Protein AF-A0A5C7RQN5-F1 (afdb_monomer_lite)

Sequence (97 aa):
QIYSSEEMHKMGIIDVLVPKGQGEAAVEEIIRKQQRSPHAHLALNAVRNIAQPVGYNELMGITEVWVDTALALGEKSIRTMERIVKAQERSSHSAAA

Structure (mmCIF, N/CA/C/O backbone):
data_AF-A0A5C7RQN5-F1
#
_entry.id   AF-A0A5C7RQN5-F1
#
loop_
_atom_site.group_PDB
_atom_site.id
_atom_site.type_symbol
_atom_site.label_atom_id
_atom_site.label_alt_id
_atom_site.label_comp_id
_atom_site.label_asym_id
_atom_site.label_entity_id
_atom_site.label_seq_id
_atom_site.pdbx_PDB_ins_code
_atom_site.Cartn_x
_atom_site.Cartn_y
_atom_site.Cartn_z
_atom_site.occupancy
_atom_site.B_iso_or_equiv
_atom_site.auth_seq_id
_atom_site.auth_comp_id
_atom_site.auth_asym_id
_atom_site.auth_atom_id
_atom_site.pdbx_PDB_model_num
ATOM 1 N N . GLN A 1 1 ? -10.420 5.702 -11.865 1.00 80.06 1 GLN A N 1
ATOM 2 C CA . GLN A 1 1 ? -11.476 5.927 -10.857 1.00 80.06 1 GLN A CA 1
ATOM 3 C C . GLN A 1 1 ? -10.860 5.709 -9.486 1.00 80.06 1 GLN A C 1
ATOM 5 O O . GLN A 1 1 ? -10.024 4.823 -9.369 1.00 80.06 1 GLN A O 1
ATOM 10 N N . ILE A 1 2 ? -11.197 6.542 -8.502 1.00 93.19 2 ILE A N 1
ATOM 11 C CA . ILE A 1 2 ? -10.802 6.333 -7.101 1.00 93.19 2 ILE A CA 1
ATOM 12 C C . ILE A 1 2 ? -11.982 5.642 -6.413 1.00 93.19 2 ILE A C 1
ATOM 14 O O . ILE A 1 2 ? -13.112 6.084 -6.607 1.00 93.19 2 ILE A O 1
ATOM 18 N N . TYR A 1 3 ? -11.714 4.566 -5.673 1.00 95.81 3 TYR A N 1
ATOM 19 C CA . TYR A 1 3 ? -12.730 3.785 -4.961 1.00 95.81 3 TYR A CA 1
ATOM 20 C C . TYR A 1 3 ? -12.850 4.233 -3.502 1.00 95.81 3 TYR A C 1
ATOM 22 O O . TYR A 1 3 ? -11.857 4.644 -2.895 1.00 95.81 3 TYR A O 1
ATOM 30 N N . SER A 1 4 ? -14.054 4.144 -2.937 1.00 97.06 4 SER A N 1
ATOM 31 C CA . SER A 1 4 ? -14.282 4.361 -1.506 1.00 97.06 4 SER A CA 1
ATOM 32 C C . SER A 1 4 ? -13.800 3.164 -0.674 1.00 97.06 4 SER A C 1
ATOM 34 O O . SER A 1 4 ? -13.628 2.052 -1.181 1.00 97.06 4 SER A O 1
ATOM 36 N N . SER A 1 5 ? -13.621 3.364 0.633 1.00 96.56 5 SER A N 1
ATOM 37 C CA . SER A 1 5 ? -13.282 2.288 1.573 1.00 96.56 5 SER A CA 1
ATOM 38 C C . SER A 1 5 ? -14.321 1.159 1.568 1.00 96.56 5 SER A C 1
ATOM 40 O O . SER A 1 5 ? -13.971 -0.019 1.618 1.00 96.56 5 SER A O 1
ATOM 42 N N . GLU A 1 6 ? -15.600 1.506 1.434 1.00 97.50 6 GLU A N 1
ATOM 43 C CA . GLU A 1 6 ? -16.726 0.571 1.352 1.00 97.50 6 GLU A CA 1
ATOM 44 C C . GLU A 1 6 ? -16.688 -0.255 0.067 1.00 97.50 6 GLU A C 1
ATOM 46 O O . GLU A 1 6 ? -17.001 -1.446 0.087 1.00 97.50 6 GLU A O 1
ATOM 51 N N . GLU A 1 7 ? -16.299 0.358 -1.050 1.00 97.88 7 GLU A N 1
ATOM 52 C CA . GLU A 1 7 ? -16.125 -0.340 -2.324 1.00 97.88 7 GLU A CA 1
ATOM 53 C C . GLU A 1 7 ? -14.940 -1.308 -2.261 1.00 97.88 7 GLU A C 1
ATOM 55 O O . GLU A 1 7 ? -15.087 -2.478 -2.610 1.00 97.88 7 GLU A O 1
ATOM 60 N N . MET A 1 8 ? -13.796 -0.867 -1.730 1.00 97.62 8 MET A N 1
ATOM 61 C CA . MET A 1 8 ? -12.609 -1.718 -1.578 1.00 97.62 8 MET A CA 1
ATOM 62 C C . MET A 1 8 ? -12.851 -2.898 -0.626 1.00 97.62 8 MET A C 1
ATOM 64 O O . MET A 1 8 ? -12.359 -3.998 -0.879 1.00 97.62 8 MET A O 1
ATOM 68 N N . HIS A 1 9 ? -13.650 -2.708 0.426 1.00 97.62 9 HIS A N 1
ATOM 69 C CA . HIS A 1 9 ? -14.075 -3.798 1.305 1.00 97.62 9 HIS A CA 1
ATOM 70 C C . HIS A 1 9 ? -14.975 -4.805 0.579 1.00 97.62 9 HIS A C 1
ATOM 72 O O . HIS A 1 9 ? -14.762 -6.009 0.680 1.00 97.62 9 HIS A O 1
ATOM 78 N N . LYS A 1 10 ? -15.940 -4.339 -0.228 1.00 97.75 10 LYS A N 1
ATOM 79 C CA . LYS A 1 10 ? -16.773 -5.231 -1.061 1.00 97.75 10 LYS A CA 1
ATOM 80 C C . LYS A 1 10 ? -15.950 -6.037 -2.071 1.00 97.75 10 LYS A C 1
ATOM 82 O O . LYS A 1 10 ? -16.343 -7.148 -2.407 1.00 97.75 10 LYS A O 1
ATOM 87 N N . MET A 1 11 ? -14.828 -5.494 -2.543 1.00 97.44 11 MET A N 1
ATOM 88 C CA . MET A 1 11 ? -13.895 -6.177 -3.448 1.00 97.44 11 MET A CA 1
ATOM 89 C C . MET A 1 11 ? -12.948 -7.158 -2.736 1.00 97.44 11 MET A C 1
ATOM 91 O O . MET A 1 11 ? -12.201 -7.860 -3.410 1.00 97.44 11 MET A O 1
ATOM 95 N N . GLY A 1 12 ? -12.947 -7.202 -1.399 1.00 96.38 12 GLY A N 1
ATOM 96 C CA . GLY A 1 12 ? -12.022 -8.027 -0.618 1.00 96.38 12 GLY A CA 1
ATOM 97 C C . GLY A 1 12 ? -10.593 -7.477 -0.543 1.00 96.38 12 GLY A C 1
ATOM 98 O O . GLY A 1 12 ? -9.680 -8.218 -0.201 1.00 96.38 12 GLY A O 1
ATOM 99 N N . ILE A 1 13 ? -10.384 -6.196 -0.873 1.00 96.94 13 ILE A N 1
ATOM 100 C CA . ILE A 1 13 ? -9.077 -5.524 -0.751 1.00 96.94 13 ILE A CA 1
ATOM 101 C C . ILE A 1 13 ? -8.856 -4.991 0.673 1.00 96.94 13 ILE A C 1
ATOM 103 O O . ILE A 1 13 ? -7.722 -4.906 1.133 1.00 96.94 13 ILE A O 1
ATOM 107 N N . ILE A 1 14 ? -9.936 -4.626 1.370 1.00 97.06 14 ILE A N 1
ATOM 108 C CA . ILE A 1 14 ? -9.922 -4.214 2.779 1.00 97.06 14 ILE A CA 1
ATOM 109 C C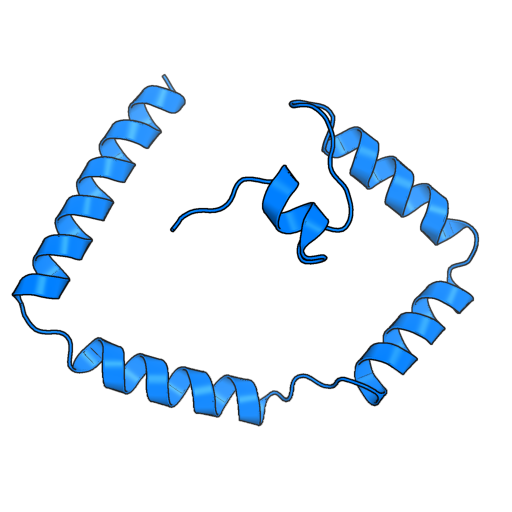 . ILE A 1 14 ? -10.690 -5.255 3.593 1.00 97.06 14 ILE A C 1
ATOM 111 O O . ILE A 1 14 ? -11.850 -5.522 3.292 1.00 97.06 14 ILE A O 1
ATOM 115 N N . ASP A 1 15 ? -10.076 -5.790 4.647 1.00 95.81 15 ASP A N 1
ATOM 116 C CA . ASP A 1 15 ? -10.696 -6.816 5.498 1.00 95.81 15 ASP A CA 1
ATOM 117 C C . ASP A 1 15 ? -11.630 -6.243 6.578 1.00 95.81 15 ASP A C 1
ATOM 119 O O . ASP A 1 15 ? -12.576 -6.905 7.002 1.00 95.81 15 ASP A O 1
ATOM 123 N N . VAL A 1 16 ? -11.353 -5.030 7.074 1.00 97.00 16 VAL A N 1
ATOM 124 C CA . VAL A 1 16 ? -12.078 -4.424 8.203 1.00 97.00 16 VAL A CA 1
ATOM 125 C C . VAL A 1 16 ? -12.311 -2.937 7.956 1.00 97.00 16 VAL A C 1
ATOM 127 O O . VAL A 1 16 ? -11.375 -2.185 7.695 1.00 97.00 16 VAL A O 1
ATOM 130 N N . LEU A 1 17 ? -13.565 -2.503 8.096 1.00 97.44 17 LEU A N 1
ATOM 131 C CA . LEU A 1 17 ? -13.966 -1.097 8.082 1.00 97.44 17 LEU A CA 1
ATOM 132 C C . LEU A 1 17 ? -14.439 -0.659 9.458 1.00 97.44 17 LEU A C 1
ATOM 134 O O . LEU A 1 17 ? -15.225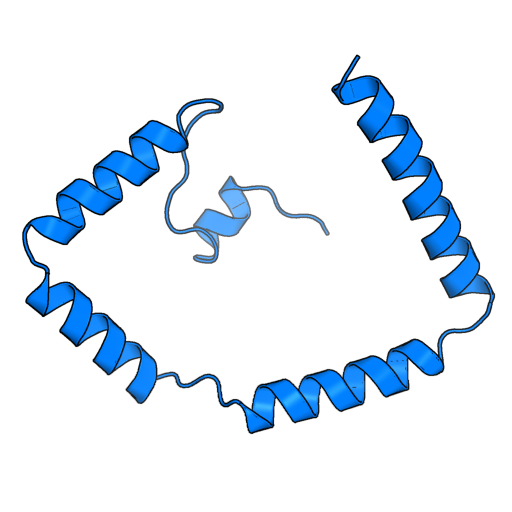 -1.355 10.100 1.00 97.44 17 LEU A O 1
ATOM 138 N N . VAL A 1 18 ? -14.006 0.528 9.877 1.00 97.69 18 VAL A N 1
ATOM 139 C CA . VAL A 1 18 ? -14.428 1.138 11.139 1.00 97.69 18 VAL A CA 1
ATOM 140 C C . VAL A 1 18 ? -14.710 2.630 10.970 1.00 97.69 18 VAL A C 1
ATOM 142 O O . VAL A 1 18 ? -14.168 3.258 10.057 1.00 97.69 18 VAL A O 1
ATOM 145 N N . PRO A 1 19 ? -15.544 3.225 11.843 1.00 97.19 19 PRO A N 1
ATOM 146 C CA . PRO A 1 19 ? -15.750 4.667 11.859 1.00 97.19 19 PRO A CA 1
ATOM 147 C C . PRO A 1 19 ? -14.447 5.447 12.077 1.00 97.19 19 PRO A C 1
ATOM 149 O O . PRO A 1 19 ? -13.487 4.955 12.679 1.00 97.19 19 PRO A O 1
ATOM 152 N N . LYS A 1 20 ? -14.435 6.712 11.640 1.00 95.81 20 LYS A N 1
ATOM 153 C CA . LYS A 1 20 ? -13.308 7.625 11.880 1.00 95.81 20 LYS A CA 1
ATOM 154 C C . LYS A 1 20 ? -12.992 7.699 13.378 1.00 95.81 20 LYS A C 1
ATOM 156 O O . LYS A 1 20 ? -13.894 7.858 14.194 1.00 95.81 20 LYS A O 1
ATOM 161 N N . GLY A 1 21 ? -11.709 7.584 13.717 1.00 96.94 21 GLY A N 1
ATOM 162 C CA . GLY A 1 21 ? -11.221 7.599 15.100 1.00 96.94 21 GLY A CA 1
ATOM 163 C C . GLY A 1 21 ? -11.213 6.241 15.811 1.00 96.94 21 GLY A C 1
ATOM 164 O O . GLY A 1 21 ? -10.685 6.162 16.910 1.00 96.94 21 GLY A O 1
ATOM 165 N N . GLN A 1 22 ? -11.734 5.164 15.207 1.00 97.94 22 GLN A N 1
ATOM 166 C CA . GLN A 1 22 ? -11.773 3.832 15.839 1.00 97.94 22 GLN A CA 1
ATOM 167 C C . GLN A 1 22 ? -10.691 2.860 15.335 1.00 97.94 22 GLN A C 1
ATOM 169 O O . GLN A 1 22 ? -10.711 1.683 15.685 1.00 97.94 22 GLN A O 1
ATOM 174 N N . GLY A 1 23 ? -9.748 3.333 14.513 1.00 97.56 23 GLY A N 1
ATOM 175 C CA . GLY A 1 23 ? -8.707 2.489 13.913 1.00 97.56 23 GLY A CA 1
ATOM 176 C C . GLY A 1 23 ? -7.820 1.792 14.946 1.00 97.56 23 GLY A C 1
ATOM 177 O O . GLY A 1 23 ? -7.592 0.593 14.840 1.00 97.56 23 GLY A O 1
ATOM 178 N N . GLU A 1 24 ? -7.378 2.520 15.971 1.00 98.25 24 GLU A N 1
ATOM 179 C CA . GLU A 1 24 ? -6.507 1.988 17.025 1.00 98.25 24 GLU A CA 1
ATOM 180 C C . GLU A 1 24 ? -7.190 0.865 17.815 1.00 98.25 24 GLU A C 1
ATOM 182 O O . GLU A 1 24 ? -6.693 -0.258 17.841 1.00 98.25 24 GLU A O 1
ATOM 187 N N . ALA A 1 25 ? -8.395 1.119 18.335 1.00 98.19 25 ALA A N 1
ATOM 188 C CA . ALA A 1 25 ? -9.175 0.118 19.063 1.00 98.19 25 ALA A CA 1
ATOM 189 C C . ALA A 1 25 ? -9.470 -1.137 18.216 1.00 98.19 25 ALA A C 1
ATOM 191 O O . ALA A 1 25 ? -9.475 -2.260 18.723 1.00 98.19 25 ALA A O 1
ATOM 192 N N . ALA A 1 26 ? -9.698 -0.970 16.909 1.00 98.12 26 ALA A N 1
ATOM 193 C CA . ALA A 1 26 ? -9.910 -2.091 15.997 1.00 98.12 26 ALA A CA 1
ATOM 194 C C . ALA A 1 26 ? -8.648 -2.951 15.833 1.00 98.12 26 ALA A C 1
ATOM 196 O O . ALA A 1 26 ? -8.733 -4.181 15.846 1.00 98.12 26 ALA A O 1
ATOM 197 N N . VAL A 1 27 ? -7.480 -2.314 15.711 1.00 97.75 27 VAL A N 1
ATOM 198 C CA . VAL A 1 27 ? -6.182 -2.999 15.635 1.00 97.75 27 VAL A CA 1
ATOM 199 C C . VAL A 1 27 ? -5.881 -3.737 16.939 1.00 97.75 27 VAL A C 1
ATOM 201 O O . VAL A 1 27 ? -5.516 -4.914 16.893 1.00 97.75 27 VAL A O 1
ATOM 204 N N . GLU A 1 28 ? -6.096 -3.103 18.093 1.00 98.00 28 GLU A N 1
ATOM 205 C CA . GLU A 1 28 ? -5.932 -3.744 19.405 1.00 98.00 28 GLU A CA 1
ATOM 206 C C . GLU A 1 28 ? -6.804 -4.997 19.539 1.00 98.00 28 GLU A C 1
ATOM 208 O O . GLU A 1 28 ? -6.332 -6.054 19.970 1.00 98.00 28 GLU A O 1
ATOM 213 N N . GLU A 1 29 ? -8.064 -4.920 19.106 1.00 96.81 29 GLU A N 1
ATOM 214 C CA . GLU A 1 29 ? -8.973 -6.062 19.145 1.00 96.81 29 GLU A CA 1
ATOM 215 C C . GLU A 1 29 ? -8.512 -7.203 18.228 1.00 96.81 29 GLU A C 1
ATOM 217 O O . GLU A 1 29 ? -8.627 -8.376 18.598 1.00 96.81 29 GLU A O 1
ATOM 222 N N . ILE A 1 30 ? -7.970 -6.889 17.047 1.00 95.69 30 ILE A N 1
ATOM 223 C CA . ILE A 1 30 ? -7.401 -7.889 16.133 1.00 95.69 30 ILE A CA 1
ATOM 224 C C . ILE A 1 30 ? -6.212 -8.591 16.792 1.00 95.69 30 ILE A C 1
ATOM 226 O O . ILE A 1 30 ? -6.174 -9.824 16.809 1.00 95.69 30 ILE A O 1
ATOM 230 N N . ILE A 1 31 ? -5.282 -7.836 17.382 1.00 95.50 31 ILE A N 1
ATOM 231 C CA . ILE A 1 31 ? -4.117 -8.393 18.083 1.00 95.50 31 ILE A CA 1
ATOM 232 C C . ILE A 1 31 ? -4.577 -9.314 19.216 1.00 95.50 31 ILE A C 1
ATOM 234 O O . ILE A 1 31 ? -4.150 -10.470 19.289 1.00 95.50 31 ILE A O 1
ATOM 238 N N . ARG A 1 32 ? -5.508 -8.845 20.056 1.00 95.88 32 ARG A N 1
ATOM 239 C CA . ARG A 1 32 ? -6.057 -9.620 21.176 1.00 95.88 32 ARG A CA 1
ATOM 240 C C . ARG A 1 32 ? -6.701 -10.922 20.708 1.00 95.88 32 ARG A C 1
ATOM 242 O O . ARG A 1 32 ? -6.510 -11.956 21.343 1.00 95.88 32 ARG A O 1
ATOM 249 N N . LYS A 1 33 ? -7.449 -10.900 19.599 1.00 92.56 33 LYS A N 1
ATOM 250 C CA . LYS A 1 33 ? -8.044 -12.108 19.001 1.00 92.56 33 LYS A CA 1
ATOM 251 C C . LYS A 1 33 ? -6.972 -13.078 18.511 1.00 92.56 33 LYS A C 1
ATOM 253 O O . LYS A 1 33 ? -7.063 -14.264 18.823 1.00 92.56 33 LYS A O 1
ATOM 258 N N . GLN A 1 34 ? -5.955 -12.587 17.803 1.00 93.38 34 GLN A N 1
ATOM 259 C CA . GLN A 1 34 ? -4.897 -13.432 17.245 1.00 93.38 34 GLN A CA 1
ATOM 260 C C . GLN A 1 34 ? -4.046 -14.106 18.326 1.00 93.38 34 GLN A C 1
ATOM 262 O O . GLN A 1 34 ? -3.700 -15.284 18.214 1.00 93.38 34 GLN A O 1
ATOM 267 N N . GLN A 1 35 ? -3.779 -13.404 19.427 1.00 93.31 35 GLN A N 1
ATOM 268 C CA . GLN A 1 35 ? -3.029 -13.942 20.566 1.00 93.31 35 GLN A CA 1
ATOM 269 C C . GLN A 1 35 ? -3.722 -15.124 21.261 1.00 93.31 35 GLN A C 1
ATOM 271 O O . GLN A 1 35 ? -3.062 -15.876 21.974 1.00 93.31 35 GLN A O 1
ATOM 276 N N . ARG A 1 36 ? -5.027 -15.344 21.041 1.00 94.62 36 ARG A N 1
ATOM 277 C CA . ARG A 1 36 ? -5.747 -16.509 21.590 1.00 94.62 36 ARG A CA 1
ATOM 278 C C . ARG A 1 36 ? -5.423 -17.811 20.851 1.00 94.62 36 ARG A C 1
ATOM 280 O O . ARG A 1 36 ? -5.670 -18.878 21.404 1.00 94.62 36 ARG A O 1
ATOM 287 N N . SER A 1 37 ? -4.899 -17.747 19.623 1.00 93.81 37 SER A N 1
ATOM 288 C CA . SER A 1 37 ? -4.521 -18.932 18.837 1.00 93.81 37 SER A CA 1
ATOM 289 C C . SER A 1 37 ? -3.266 -18.687 17.979 1.00 93.81 37 SER A C 1
ATOM 291 O O . SER A 1 37 ? -3.312 -18.746 16.747 1.00 93.81 37 SER A O 1
ATOM 293 N N . PRO A 1 38 ? -2.110 -18.411 18.609 1.00 92.31 38 PRO A N 1
ATOM 294 C CA . PRO A 1 38 ? -0.912 -17.966 17.897 1.00 92.31 38 PRO A CA 1
ATOM 295 C C . PRO A 1 38 ? -0.391 -19.021 16.912 1.00 92.31 38 PRO A C 1
ATOM 297 O O . PRO A 1 38 ? -0.005 -18.690 15.794 1.00 92.31 38 PRO A O 1
ATOM 300 N N . HIS A 1 39 ? -0.440 -20.304 17.280 1.00 95.56 39 HIS A N 1
ATOM 301 C CA . HIS A 1 39 ? 0.021 -21.388 16.410 1.00 95.56 39 HIS A CA 1
ATOM 302 C C . HIS A 1 39 ? -0.837 -21.545 15.149 1.00 95.56 39 HIS A C 1
ATOM 304 O O . HIS A 1 39 ? -0.285 -21.761 14.072 1.00 95.56 39 HIS A O 1
ATOM 310 N N . ALA A 1 40 ? -2.162 -21.389 15.252 1.00 94.81 40 ALA A N 1
ATOM 311 C CA . ALA A 1 40 ? -3.044 -21.460 14.088 1.00 94.81 40 ALA A CA 1
ATOM 312 C C . ALA A 1 40 ? -2.787 -20.293 13.124 1.00 94.81 40 ALA A C 1
ATOM 314 O O . ALA A 1 40 ? -2.698 -20.504 11.916 1.00 94.81 40 ALA A O 1
ATOM 315 N N . HIS A 1 41 ? -2.596 -19.079 13.650 1.00 92.69 41 HIS A N 1
ATOM 316 C CA . HIS A 1 41 ? -2.262 -17.914 12.828 1.00 92.69 41 HIS A CA 1
ATOM 317 C C . HIS A 1 41 ? -0.921 -18.071 12.108 1.00 92.69 41 HIS A C 1
ATOM 319 O O . HIS A 1 41 ? -0.839 -17.812 10.908 1.00 92.69 41 HIS A O 1
ATOM 325 N N . LEU A 1 42 ? 0.114 -18.554 12.801 1.00 94.38 42 LEU A N 1
ATOM 326 C CA . LEU A 1 42 ? 1.410 -18.833 12.179 1.00 94.38 42 LEU A CA 1
ATOM 327 C C . LEU A 1 42 ? 1.303 -19.907 11.090 1.00 94.38 42 LEU A C 1
ATOM 329 O O . LEU A 1 42 ? 1.860 -19.732 10.007 1.00 94.38 42 LEU A O 1
ATOM 333 N N . ALA A 1 43 ? 0.553 -20.983 11.344 1.00 96.44 43 ALA A N 1
ATOM 334 C CA . ALA A 1 43 ? 0.331 -22.040 10.362 1.00 96.44 43 ALA A CA 1
ATOM 335 C C . ALA A 1 43 ? -0.405 -21.521 9.116 1.00 96.44 43 ALA A C 1
ATOM 337 O O . ALA A 1 43 ? 0.027 -21.794 7.999 1.00 96.44 43 ALA A O 1
ATOM 338 N N . LEU A 1 44 ? -1.467 -20.725 9.283 1.00 94.06 44 LEU A N 1
ATOM 339 C CA . LEU A 1 44 ? -2.197 -20.126 8.160 1.00 94.06 44 LEU A CA 1
ATOM 340 C C . LEU A 1 44 ? -1.326 -19.164 7.344 1.00 94.06 44 LEU A C 1
ATOM 342 O O . LEU A 1 44 ? -1.391 -19.183 6.116 1.00 94.06 44 LEU A O 1
ATOM 346 N N . ASN A 1 45 ? -0.476 -18.369 7.999 1.00 92.88 45 ASN A N 1
ATOM 347 C CA . ASN A 1 45 ? 0.476 -17.500 7.305 1.00 92.88 45 ASN A CA 1
ATOM 348 C C . ASN A 1 45 ? 1.493 -18.316 6.493 1.00 92.88 45 ASN A C 1
ATOM 350 O O . ASN A 1 45 ? 1.761 -17.986 5.339 1.00 92.88 45 ASN A O 1
ATOM 354 N N . ALA A 1 46 ? 2.015 -19.412 7.056 1.00 95.31 46 ALA A N 1
ATOM 355 C CA . ALA A 1 46 ? 2.906 -20.318 6.334 1.00 95.31 46 ALA A CA 1
ATOM 356 C C . ALA A 1 46 ? 2.206 -20.957 5.122 1.00 95.31 46 ALA A C 1
ATOM 358 O O . ALA A 1 46 ? 2.765 -20.961 4.027 1.00 95.31 46 ALA A O 1
ATOM 359 N N . VAL A 1 47 ? 0.963 -21.424 5.284 1.00 96.69 47 VAL A N 1
ATOM 360 C CA . VAL A 1 47 ? 0.150 -21.967 4.183 1.00 96.69 47 VAL A CA 1
ATOM 361 C C . VAL A 1 47 ? -0.070 -20.921 3.090 1.00 96.69 47 VAL A C 1
ATOM 363 O O . VAL A 1 47 ? 0.111 -21.241 1.918 1.00 96.69 47 VAL A O 1
ATOM 366 N N . ARG A 1 48 ? -0.402 -19.671 3.442 1.00 93.69 48 ARG A N 1
ATOM 367 C CA . ARG A 1 48 ? -0.584 -18.583 2.466 1.00 93.69 48 ARG A CA 1
ATOM 368 C C . ARG A 1 48 ? 0.700 -18.314 1.679 1.00 93.69 48 ARG A C 1
ATOM 370 O O . ARG A 1 48 ? 0.635 -18.218 0.459 1.00 93.69 48 ARG A O 1
ATOM 377 N N . ASN A 1 49 ? 1.851 -18.281 2.350 1.00 92.69 49 ASN A N 1
ATOM 378 C CA . ASN A 1 49 ? 3.147 -18.077 1.696 1.00 92.69 49 ASN A CA 1
ATOM 379 C C . ASN A 1 49 ? 3.527 -19.219 0.740 1.00 92.69 49 ASN A C 1
ATOM 381 O O . ASN A 1 49 ? 4.238 -18.982 -0.229 1.00 92.69 49 ASN A O 1
ATOM 385 N N . ILE A 1 50 ? 3.067 -20.446 1.003 1.00 95.12 50 ILE A N 1
ATOM 386 C CA . ILE A 1 50 ? 3.298 -21.603 0.125 1.00 95.12 50 ILE A CA 1
ATOM 387 C C . ILE A 1 50 ? 2.313 -21.605 -1.050 1.00 95.12 50 ILE A C 1
ATOM 389 O O . ILE A 1 50 ? 2.704 -21.871 -2.182 1.00 95.12 50 ILE A O 1
ATOM 393 N N . ALA A 1 51 ? 1.033 -21.340 -0.785 1.00 96.25 51 ALA A N 1
ATOM 394 C CA . ALA A 1 51 ? -0.029 -21.432 -1.783 1.00 96.25 51 ALA A CA 1
ATOM 395 C C . ALA A 1 51 ? -0.040 -20.247 -2.760 1.00 96.25 51 ALA A C 1
ATOM 397 O O . ALA A 1 51 ? -0.442 -20.408 -3.910 1.00 96.25 51 ALA A O 1
ATOM 398 N N . GLN A 1 52 ? 0.357 -19.059 -2.297 1.00 91.69 52 GLN A N 1
ATOM 399 C CA . GLN A 1 52 ? 0.342 -17.809 -3.061 1.00 91.69 52 GLN A CA 1
ATOM 400 C C . GLN A 1 52 ? 1.610 -16.990 -2.769 1.00 91.69 52 GLN A C 1
ATOM 402 O O . GLN A 1 52 ? 1.536 -15.923 -2.152 1.00 91.69 52 GLN A O 1
ATOM 407 N N . PRO A 1 53 ? 2.792 -17.496 -3.155 1.00 92.81 53 PRO A N 1
ATOM 408 C CA . PRO A 1 53 ? 4.034 -16.772 -2.946 1.00 92.81 53 PRO A CA 1
ATOM 409 C C . PRO A 1 53 ? 4.087 -15.535 -3.845 1.00 92.81 53 PRO A C 1
ATOM 411 O O . PRO A 1 53 ? 3.760 -15.606 -5.026 1.00 92.81 53 PRO A O 1
ATOM 414 N N . VAL A 1 54 ? 4.579 -14.427 -3.294 1.00 93.81 54 VAL A N 1
ATOM 415 C CA . VAL A 1 54 ? 5.046 -13.275 -4.074 1.00 93.81 54 VAL A CA 1
ATOM 416 C C . VAL A 1 54 ? 6.570 -13.314 -4.044 1.00 93.81 54 VAL A C 1
ATOM 418 O O . VAL A 1 54 ? 7.181 -13.152 -2.984 1.00 93.81 54 VAL A O 1
ATOM 421 N N . GLY A 1 55 ? 7.186 -13.626 -5.184 1.00 94.62 55 GLY A N 1
ATOM 422 C CA . GLY A 1 55 ? 8.619 -13.911 -5.256 1.00 94.62 55 GLY A CA 1
ATOM 423 C C . GLY A 1 55 ? 9.477 -12.646 -5.283 1.00 94.62 55 GLY A C 1
ATOM 424 O O . GLY A 1 55 ? 9.135 -11.668 -5.937 1.00 94.62 55 GLY A O 1
ATOM 425 N N . TYR A 1 56 ? 10.653 -12.677 -4.650 1.00 96.12 56 TYR A N 1
ATOM 426 C CA . TYR A 1 56 ? 11.595 -11.550 -4.718 1.00 96.12 56 TYR A CA 1
ATOM 427 C C . TYR A 1 56 ? 11.997 -11.206 -6.162 1.00 96.12 56 TYR A C 1
ATOM 429 O O . TYR A 1 56 ? 11.943 -10.046 -6.553 1.00 96.12 56 TYR A O 1
ATOM 437 N N . ASN A 1 57 ? 12.350 -12.213 -6.970 1.00 97.50 57 ASN A N 1
ATOM 438 C CA . ASN A 1 57 ? 12.741 -12.003 -8.368 1.00 97.50 57 ASN A CA 1
ATOM 439 C C . ASN A 1 57 ? 11.583 -11.468 -9.223 1.00 97.50 57 ASN A C 1
ATOM 441 O O . ASN A 1 57 ? 11.814 -10.680 -10.132 1.00 97.50 57 ASN A O 1
ATOM 445 N N . GLU A 1 58 ? 10.348 -11.881 -8.923 1.00 96.94 58 GLU A N 1
ATOM 446 C CA . GLU A 1 58 ? 9.148 -11.352 -9.578 1.00 96.94 58 GLU A CA 1
ATOM 447 C C . GLU A 1 58 ? 8.979 -9.864 -9.258 1.00 96.94 58 GLU A C 1
ATOM 449 O O . GLU A 1 58 ? 8.862 -9.050 -10.171 1.00 96.94 58 GLU A O 1
ATOM 454 N N . LEU A 1 59 ? 9.054 -9.495 -7.974 1.00 98.12 59 LEU A N 1
ATOM 455 C CA . LEU A 1 59 ? 9.006 -8.095 -7.553 1.00 98.12 59 LEU A CA 1
ATOM 456 C C . LEU A 1 59 ? 10.123 -7.275 -8.205 1.00 98.12 59 LEU A C 1
ATOM 458 O O . LEU A 1 59 ? 9.851 -6.193 -8.720 1.00 98.12 59 LEU A O 1
ATOM 462 N N . MET A 1 60 ? 11.353 -7.799 -8.233 1.00 98.44 60 MET A N 1
ATOM 463 C CA . MET A 1 60 ? 12.491 -7.106 -8.835 1.00 98.44 60 MET A CA 1
ATOM 464 C C . MET A 1 60 ? 12.282 -6.874 -10.335 1.00 98.44 60 MET A C 1
ATOM 466 O O . MET A 1 60 ? 12.369 -5.735 -10.789 1.00 98.44 60 MET A O 1
ATOM 470 N N . GLY A 1 61 ? 11.908 -7.913 -11.087 1.00 98.44 61 GLY A N 1
ATOM 471 C CA . GLY A 1 61 ? 11.655 -7.791 -12.525 1.00 98.44 61 GLY A CA 1
ATOM 472 C C . GLY A 1 61 ? 10.525 -6.808 -12.847 1.00 98.44 61 GLY A C 1
ATOM 473 O O . GLY A 1 61 ? 10.629 -6.027 -13.789 1.00 98.44 61 GLY A O 1
ATOM 474 N N . ILE A 1 62 ? 9.468 -6.769 -12.027 1.00 98.31 62 ILE A N 1
ATOM 475 C CA . ILE A 1 62 ? 8.404 -5.764 -12.167 1.00 98.31 62 ILE A CA 1
ATOM 476 C C . ILE A 1 62 ? 8.956 -4.350 -11.922 1.00 98.31 62 ILE A C 1
ATOM 478 O O . ILE A 1 62 ? 8.618 -3.423 -12.662 1.00 98.31 62 ILE A O 1
ATOM 482 N N . THR A 1 63 ? 9.810 -4.162 -10.910 1.00 98.31 63 THR A N 1
ATOM 483 C CA . THR A 1 63 ? 10.396 -2.843 -10.616 1.00 98.31 63 THR A CA 1
ATOM 484 C C . THR A 1 63 ? 11.400 -2.370 -11.666 1.00 98.31 63 THR A C 1
ATOM 486 O O . THR A 1 63 ? 11.473 -1.167 -11.913 1.00 98.31 63 THR A O 1
ATOM 489 N N . GLU A 1 64 ? 12.114 -3.281 -12.330 1.00 98.56 64 GLU A N 1
ATOM 490 C CA . GLU A 1 64 ? 12.988 -2.963 -13.469 1.00 98.56 64 GLU A CA 1
ATOM 491 C C . GLU A 1 64 ? 12.175 -2.382 -14.635 1.00 98.56 64 GLU A C 1
ATOM 493 O O . GLU A 1 64 ? 12.454 -1.285 -15.120 1.00 98.56 64 GLU A O 1
ATOM 498 N N . VAL A 1 65 ? 11.072 -3.039 -15.005 1.00 98.50 65 VAL A N 1
ATOM 499 C CA . VAL A 1 65 ? 10.153 -2.516 -16.031 1.00 98.50 65 VAL A CA 1
ATOM 500 C C . VAL A 1 65 ? 9.568 -1.162 -15.617 1.00 98.50 65 VAL A C 1
ATOM 502 O O . VAL A 1 65 ? 9.419 -0.258 -16.447 1.00 98.50 65 VAL A O 1
ATOM 505 N N . TRP A 1 66 ? 9.238 -0.996 -14.332 1.00 98.56 66 TRP A N 1
ATOM 506 C CA . TRP A 1 66 ? 8.734 0.270 -13.805 1.00 98.56 66 TRP A CA 1
ATOM 507 C C . TRP A 1 66 ? 9.755 1.408 -13.950 1.00 98.56 66 TRP A C 1
ATOM 509 O O . TRP A 1 66 ? 9.367 2.490 -14.398 1.00 98.56 66 TRP A O 1
ATOM 519 N N . VAL A 1 67 ? 11.037 1.189 -13.626 1.00 98.44 67 VAL A N 1
ATOM 520 C CA . VAL A 1 67 ? 12.060 2.249 -13.713 1.00 98.44 67 VAL A CA 1
ATOM 521 C C . VAL A 1 67 ? 12.374 2.615 -15.158 1.00 98.44 67 VAL A C 1
ATOM 523 O O . VAL A 1 67 ? 12.412 3.805 -15.473 1.00 98.44 67 VAL A O 1
ATOM 526 N N . ASP A 1 68 ? 12.488 1.636 -16.055 1.00 98.50 68 ASP A N 1
ATOM 527 C CA . ASP A 1 68 ? 12.709 1.895 -17.482 1.00 98.50 68 ASP A CA 1
ATOM 528 C C . ASP A 1 68 ? 11.561 2.727 -18.070 1.00 98.50 68 ASP A C 1
ATOM 530 O O . ASP A 1 68 ? 11.776 3.704 -18.793 1.00 98.50 68 ASP A O 1
ATOM 534 N N . THR A 1 69 ? 10.324 2.402 -17.682 1.00 98.12 69 THR A N 1
ATOM 535 C CA . THR A 1 69 ? 9.133 3.161 -18.086 1.00 98.12 69 THR A CA 1
ATOM 536 C C . THR A 1 69 ? 9.130 4.572 -17.492 1.00 98.12 69 THR A C 1
ATOM 538 O O . THR A 1 69 ? 8.770 5.532 -18.177 1.00 98.12 69 THR A O 1
ATOM 541 N N . ALA A 1 70 ? 9.533 4.724 -16.229 1.00 97.94 70 ALA A N 1
ATOM 542 C CA . ALA A 1 70 ? 9.599 6.020 -15.559 1.00 97.94 70 ALA A CA 1
ATOM 543 C C . ALA A 1 70 ? 10.658 6.943 -16.187 1.00 97.94 70 ALA A C 1
ATOM 545 O O . ALA A 1 70 ? 10.401 8.134 -16.367 1.00 97.94 70 ALA A O 1
ATOM 546 N N . LEU A 1 71 ? 11.819 6.405 -16.573 1.00 97.75 71 LEU A N 1
ATOM 547 C CA . LEU A 1 71 ? 12.883 7.158 -17.248 1.00 97.75 71 LEU A CA 1
ATOM 548 C C . LEU A 1 71 ? 12.482 7.618 -18.657 1.00 97.75 71 LEU A C 1
ATOM 550 O O . LEU A 1 71 ? 12.978 8.636 -19.135 1.00 97.75 71 LEU A O 1
ATOM 554 N N . ALA A 1 72 ? 11.549 6.916 -19.302 1.00 97.62 72 ALA A N 1
ATOM 555 C CA . ALA A 1 72 ? 10.996 7.297 -20.600 1.00 97.62 72 ALA A CA 1
ATOM 556 C C . ALA A 1 72 ? 9.903 8.387 -20.521 1.00 97.62 72 ALA A C 1
ATOM 558 O O . ALA A 1 72 ? 9.363 8.798 -21.554 1.00 97.62 72 ALA A O 1
ATOM 559 N N . LEU A 1 73 ? 9.540 8.867 -19.324 1.00 97.38 73 LEU A N 1
ATOM 560 C CA . LEU A 1 73 ? 8.519 9.903 -19.172 1.00 97.38 73 LEU A CA 1
ATOM 561 C C . LEU A 1 73 ? 8.950 11.220 -19.829 1.00 97.38 73 LEU A C 1
ATOM 563 O O . LEU A 1 73 ? 9.947 11.840 -19.470 1.00 97.38 73 LEU A O 1
ATOM 567 N N . GLY A 1 74 ? 8.124 11.703 -20.756 1.00 97.56 74 GLY A N 1
ATOM 568 C CA . GLY A 1 74 ? 8.324 13.003 -21.384 1.00 97.56 74 GLY A CA 1
ATOM 569 C C . GLY A 1 74 ?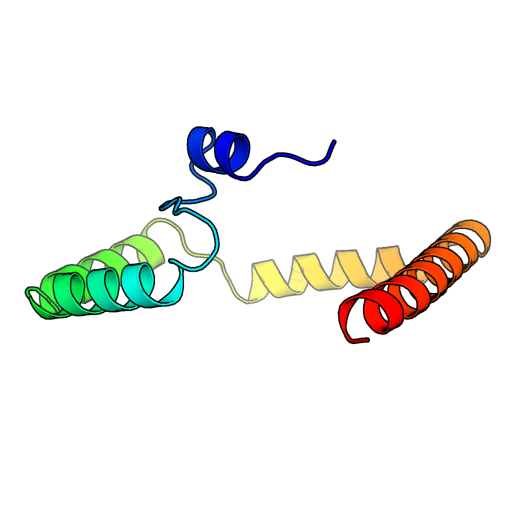 8.030 14.184 -20.452 1.00 97.56 74 GLY A C 1
ATOM 570 O O . GLY A 1 74 ? 7.304 14.091 -19.460 1.00 97.56 74 GLY A O 1
ATOM 571 N N . GLU A 1 75 ? 8.510 15.358 -20.852 1.00 97.31 75 GLU A N 1
ATOM 572 C CA . GLU A 1 75 ? 8.435 16.615 -20.095 1.00 97.31 75 GLU A CA 1
ATOM 573 C C . GLU A 1 75 ? 7.003 17.005 -19.654 1.00 97.31 75 GLU A C 1
ATOM 575 O O . GLU A 1 75 ? 6.789 17.584 -18.589 1.00 97.31 75 GLU A O 1
ATOM 580 N N . LYS A 1 76 ? 5.976 16.676 -20.453 1.00 97.94 76 LYS A N 1
ATOM 581 C CA . LYS A 1 76 ? 4.566 16.917 -20.091 1.00 97.94 76 LYS A CA 1
ATOM 582 C C . LYS A 1 76 ? 4.146 16.137 -18.838 1.00 97.94 76 LYS A C 1
ATOM 584 O O . LYS A 1 76 ? 3.451 16.700 -17.986 1.00 97.94 76 LYS A O 1
ATOM 589 N N . SER A 1 77 ? 4.542 14.871 -18.733 1.00 97.75 77 SER A N 1
ATOM 590 C CA . SER A 1 77 ? 4.218 14.018 -17.586 1.00 97.75 77 SER A CA 1
ATOM 591 C C . SER A 1 77 ? 4.949 14.503 -16.339 1.00 97.75 77 SER A C 1
ATOM 593 O O . SER A 1 77 ? 4.310 14.699 -15.308 1.00 97.75 77 SER A O 1
ATOM 595 N N . ILE A 1 78 ? 6.237 14.839 -16.472 1.00 97.94 78 ILE A N 1
ATOM 596 C CA . ILE A 1 78 ? 7.041 15.411 -15.382 1.00 97.94 78 ILE A CA 1
ATOM 597 C C . ILE A 1 78 ? 6.412 16.702 -14.839 1.00 97.94 78 ILE A C 1
ATOM 599 O O . ILE A 1 78 ? 6.130 16.793 -13.647 1.00 97.94 78 ILE A O 1
ATOM 603 N N . ARG A 1 79 ? 6.049 17.659 -15.704 1.00 98.00 79 ARG A N 1
ATOM 604 C CA . ARG A 1 79 ? 5.360 18.893 -15.269 1.00 98.00 79 ARG A CA 1
ATOM 605 C C . ARG A 1 79 ? 4.026 18.636 -14.576 1.00 98.00 79 ARG A C 1
ATOM 607 O O . ARG A 1 79 ? 3.610 19.409 -13.716 1.00 98.00 79 ARG A O 1
ATOM 614 N N . THR A 1 80 ? 3.312 17.589 -14.984 1.00 98.19 80 THR A N 1
ATOM 615 C CA . THR A 1 80 ? 2.049 17.210 -14.340 1.00 98.19 80 THR A CA 1
ATOM 616 C C . THR A 1 80 ? 2.315 16.704 -12.925 1.00 98.19 80 THR A C 1
ATOM 618 O O . THR A 1 80 ? 1.645 17.147 -11.994 1.00 98.19 80 THR A O 1
ATOM 621 N N . MET A 1 81 ? 3.334 15.862 -12.745 1.00 97.75 81 MET A N 1
ATOM 622 C CA . MET A 1 81 ? 3.758 15.373 -11.431 1.00 97.75 81 MET A CA 1
ATOM 623 C C . MET A 1 81 ? 4.199 16.520 -10.512 1.00 97.75 81 MET A C 1
ATOM 625 O O . MET A 1 81 ? 3.718 16.609 -9.386 1.00 97.75 81 MET A O 1
ATOM 629 N N . GLU A 1 82 ? 5.006 17.465 -11.001 1.00 97.62 82 GLU A N 1
ATOM 630 C CA . GLU A 1 82 ? 5.422 18.649 -10.227 1.00 97.62 82 GLU A CA 1
ATOM 631 C C . GLU A 1 82 ? 4.235 19.488 -9.736 1.00 97.62 82 GLU A C 1
ATOM 633 O O . GLU A 1 82 ? 4.245 20.025 -8.627 1.00 97.62 82 GLU A O 1
ATOM 638 N N . ARG A 1 83 ? 3.187 19.620 -10.558 1.00 97.50 83 ARG A N 1
ATOM 639 C CA . ARG A 1 83 ? 1.965 20.337 -10.171 1.00 97.50 83 ARG A CA 1
ATOM 640 C C . ARG A 1 83 ? 1.192 19.598 -9.086 1.00 97.50 83 ARG A C 1
ATOM 642 O O . ARG A 1 83 ? 0.666 20.257 -8.192 1.00 97.50 83 ARG A O 1
ATOM 649 N N . ILE A 1 84 ? 1.129 18.268 -9.159 1.00 96.56 84 ILE A N 1
ATOM 650 C CA . ILE A 1 84 ? 0.488 17.439 -8.132 1.00 96.56 84 ILE A CA 1
ATOM 651 C C . ILE A 1 84 ? 1.218 17.611 -6.798 1.00 96.56 84 ILE A C 1
ATOM 653 O O . ILE A 1 84 ? 0.560 17.901 -5.802 1.00 96.56 84 ILE A O 1
ATOM 657 N N . VAL A 1 85 ? 2.553 17.537 -6.794 1.00 97.00 85 VAL A N 1
ATOM 658 C CA . VAL A 1 85 ? 3.372 17.750 -5.587 1.00 97.00 85 VAL A CA 1
ATOM 659 C C . VAL A 1 85 ? 3.080 19.120 -4.971 1.00 97.00 85 VAL A C 1
ATOM 661 O O . VAL A 1 85 ? 2.685 19.200 -3.812 1.00 97.00 85 VAL A O 1
ATOM 664 N N . LYS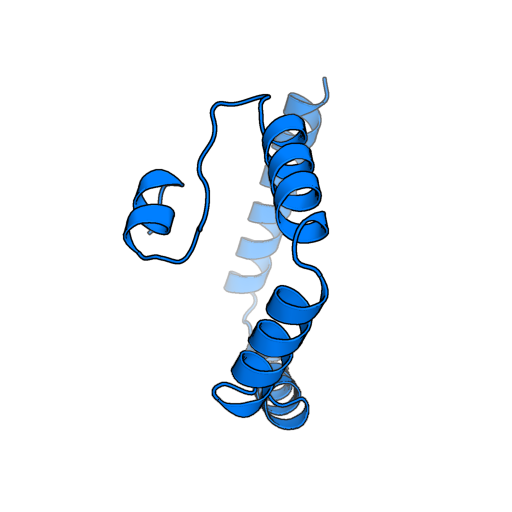 A 1 86 ? 3.135 20.196 -5.769 1.00 96.25 86 LYS A N 1
ATOM 665 C CA . LYS A 1 86 ? 2.829 21.559 -5.292 1.00 96.25 86 LYS A CA 1
ATOM 666 C C . LYS A 1 86 ? 1.413 21.698 -4.727 1.00 96.25 86 LYS A C 1
ATOM 668 O O . LYS A 1 86 ? 1.194 22.461 -3.790 1.00 96.25 86 LYS A O 1
ATOM 673 N N . ALA A 1 87 ? 0.431 21.017 -5.317 1.00 95.12 87 ALA A N 1
ATOM 674 C CA . ALA A 1 87 ? -0.940 21.032 -4.815 1.00 95.12 87 ALA A CA 1
ATOM 675 C C . ALA A 1 87 ? -1.052 20.293 -3.473 1.00 95.12 87 ALA A C 1
ATOM 677 O O . ALA A 1 87 ? -1.678 20.805 -2.547 1.00 95.12 87 ALA A O 1
ATOM 678 N N . GLN A 1 88 ? -0.401 19.135 -3.346 1.00 94.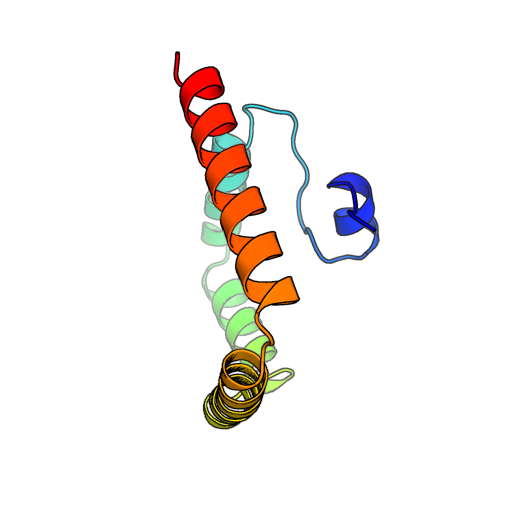56 88 GLN A N 1
ATOM 679 C CA . GLN A 1 88 ? -0.377 18.349 -2.112 1.00 94.56 88 GLN A CA 1
ATOM 680 C C . GLN A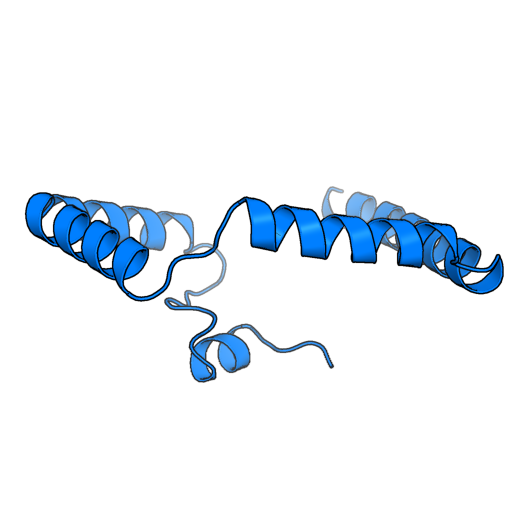 1 88 ? 0.333 19.087 -0.974 1.00 94.56 88 GLN A C 1
ATOM 682 O O . GLN A 1 88 ? -0.189 19.099 0.135 1.00 94.56 88 GLN A O 1
ATOM 687 N N . GLU A 1 89 ? 1.456 19.757 -1.245 1.00 93.88 89 GLU A N 1
ATOM 688 C CA . GLU A 1 89 ? 2.179 20.574 -0.259 1.00 93.88 89 GLU A CA 1
ATOM 689 C C . GLU A 1 89 ? 1.325 21.723 0.288 1.00 93.88 89 GLU A C 1
ATOM 691 O O . GLU A 1 89 ? 1.357 22.012 1.483 1.00 93.88 89 GLU A O 1
ATOM 696 N N . ARG A 1 90 ? 0.527 22.369 -0.572 1.00 88.50 90 ARG A N 1
ATOM 697 C CA . ARG A 1 90 ? -0.416 23.413 -0.143 1.00 88.50 90 ARG A CA 1
ATOM 698 C C . ARG A 1 90 ? -1.517 22.838 0.744 1.00 88.50 90 ARG A C 1
ATOM 700 O O . ARG A 1 90 ? -1.824 23.410 1.783 1.00 88.50 90 ARG A O 1
ATOM 707 N N . SER A 1 91 ? -2.102 21.710 0.344 1.00 78.00 91 SER A N 1
ATOM 708 C CA . SER A 1 91 ? -3.191 21.072 1.088 1.00 78.00 91 SER A CA 1
ATOM 709 C C . SER A 1 91 ? -2.741 20.448 2.411 1.00 78.00 91 SER A C 1
ATOM 711 O O . SER A 1 91 ? -3.503 20.486 3.372 1.00 78.00 91 SER A O 1
ATOM 713 N N . SER A 1 92 ? -1.522 19.905 2.496 1.00 73.25 92 SER A N 1
ATOM 714 C CA . SER A 1 92 ? -0.985 19.339 3.739 1.00 73.25 92 SER A CA 1
ATOM 715 C C . SER A 1 92 ? -0.714 20.417 4.791 1.00 73.25 92 SER A C 1
ATOM 717 O O . SER A 1 92 ? -1.030 20.208 5.959 1.00 73.25 92 SER A O 1
ATOM 719 N N . HIS A 1 93 ? -0.238 21.598 4.382 1.00 56.00 93 HIS A N 1
ATOM 720 C CA . HIS A 1 93 ? -0.073 22.746 5.280 1.00 56.00 93 HIS A CA 1
ATOM 721 C C . HIS A 1 93 ? -1.408 23.288 5.806 1.00 56.00 93 HIS A C 1
ATOM 723 O O . HIS A 1 93 ? -1.474 23.713 6.952 1.00 56.00 93 HIS A O 1
ATOM 729 N N . SER A 1 94 ? -2.481 23.246 5.010 1.00 51.31 94 SER A N 1
ATOM 730 C CA . SER A 1 94 ? -3.823 23.647 5.463 1.00 51.31 94 SER A CA 1
ATOM 731 C C . SER A 1 94 ? -4.537 22.598 6.320 1.00 51.31 94 SER A C 1
ATOM 733 O O . SER A 1 94 ? -5.510 22.937 6.975 1.00 51.31 94 SER A O 1
ATOM 735 N N . ALA A 1 95 ? -4.105 21.334 6.297 1.00 50.31 95 ALA A N 1
ATOM 736 C CA . ALA A 1 95 ? -4.655 20.280 7.154 1.00 50.31 95 ALA A CA 1
ATOM 737 C C . ALA A 1 95 ? -3.943 20.184 8.518 1.00 50.31 95 ALA A C 1
ATOM 739 O O . ALA A 1 95 ? -4.488 19.589 9.445 1.00 50.31 95 ALA A O 1
ATOM 740 N N . ALA A 1 96 ? -2.727 20.732 8.624 1.00 47.84 96 ALA A N 1
ATOM 741 C CA . ALA A 1 96 ? -1.925 20.766 9.847 1.00 47.84 96 ALA A CA 1
ATOM 742 C C . ALA A 1 96 ? -2.020 22.098 10.626 1.00 47.84 96 ALA A C 1
ATOM 744 O O . ALA A 1 96 ? -1.517 22.162 11.747 1.00 47.84 96 ALA A O 1
ATOM 745 N N . ALA A 1 97 ? -2.631 23.135 10.039 1.00 41.00 97 ALA A N 1
ATOM 746 C CA . ALA A 1 97 ? -2.901 24.447 10.642 1.00 41.00 97 ALA A CA 1
ATOM 747 C C . ALA A 1 97 ? -4.380 24.577 11.028 1.00 41.00 97 ALA A C 1
ATOM 749 O O . ALA A 1 97 ? -4.654 25.213 12.069 1.00 41.00 97 ALA A O 1
#

Secondary structure (DSSP, 8-state):
-PPPHHHHHHTTS-S----TT-HHHHHHHHHHHHTTSHHHHHHHHHHHHHHS---HHHHHHHHHHHHHHHHT--HHHHHHHHHHHHHHHHHHHHHH-

Foldseek 3Di:
DDDDPVRCVVVVNDVDDDDPPCPVVVVVVVVVVCVVPVPVVVVVVVVCCVVPNDDPVNVVVVVVVVVVVVVPDDPVVVVVVVVVVVVVVVVVVVVVD

pLDDT: mean 93.31, std 11.02, range [41.0, 98.56]

Radius of gyration: 20.26 Å; chains: 1; bounding box: 30×46×43 Å